Protein AF-A0AAW0PZ16-F1 (afdb_monomer_lite)

Structure (mmCIF, N/CA/C/O backbone):
data_AF-A0AAW0PZ16-F1
#
_entry.id   AF-A0AAW0PZ16-F1
#
loop_
_atom_site.group_PDB
_atom_site.id
_atom_site.type_symbol
_atom_site.label_atom_id
_atom_site.label_alt_id
_atom_site.label_comp_id
_atom_site.label_asym_id
_atom_site.label_entity_id
_atom_site.label_seq_id
_atom_site.pdbx_PDB_ins_code
_atom_site.Cartn_x
_atom_site.Cartn_y
_atom_site.Cartn_z
_atom_site.occupancy
_atom_site.B_iso_or_equiv
_atom_site.auth_seq_id
_atom_site.auth_comp_id
_atom_site.auth_asym_id
_atom_site.auth_atom_id
_atom_site.pdbx_PDB_model_num
ATOM 1 N N . MET A 1 1 ? -52.494 -15.891 32.170 1.00 36.38 1 MET A N 1
ATOM 2 C CA . MET A 1 1 ? -52.803 -14.464 32.413 1.00 36.38 1 MET A CA 1
ATOM 3 C C . MET A 1 1 ? -51.979 -13.639 31.446 1.00 36.38 1 MET A C 1
ATOM 5 O O . MET A 1 1 ? -50.821 -13.959 31.230 1.00 36.38 1 MET A O 1
ATOM 9 N N . TRP A 1 2 ? -52.647 -12.711 30.773 1.00 34.25 2 TRP A N 1
ATOM 10 C CA . TRP A 1 2 ? -52.249 -12.068 29.524 1.00 34.25 2 TRP A CA 1
ATOM 11 C C . TRP A 1 2 ? -51.198 -10.974 29.736 1.00 34.25 2 TRP A C 1
ATOM 13 O O . TRP A 1 2 ? -51.231 -10.315 30.770 1.00 34.25 2 TRP A O 1
ATOM 23 N N . SER A 1 3 ? -50.377 -10.687 28.721 1.00 33.69 3 SER A N 1
ATOM 24 C CA . SER A 1 3 ? -50.168 -9.292 28.313 1.00 33.69 3 SER A CA 1
ATOM 25 C C . SER A 1 3 ? -49.626 -9.207 26.888 1.00 33.69 3 SER A C 1
ATOM 27 O O . SER A 1 3 ? -48.700 -9.922 26.508 1.00 33.69 3 SER A O 1
ATOM 29 N N . ALA A 1 4 ? -50.278 -8.354 26.107 1.00 37.97 4 ALA A N 1
ATOM 30 C CA . ALA A 1 4 ? -50.098 -8.144 24.684 1.00 37.97 4 ALA A CA 1
ATOM 31 C C . ALA A 1 4 ? -48.809 -7.369 24.374 1.00 37.97 4 ALA A C 1
ATOM 33 O O . ALA A 1 4 ? -48.466 -6.411 25.065 1.00 37.97 4 ALA A O 1
ATOM 34 N N . GLN A 1 5 ? -48.138 -7.737 23.284 1.00 40.56 5 GLN A N 1
ATOM 35 C CA . GLN A 1 5 ? -47.190 -6.855 22.611 1.00 40.56 5 GLN A CA 1
ATOM 36 C C . GLN A 1 5 ? -47.926 -6.151 21.475 1.00 40.56 5 GLN A C 1
ATOM 38 O O . GLN A 1 5 ? -48.251 -6.759 20.459 1.00 40.56 5 GLN A O 1
ATOM 43 N N . THR A 1 6 ? -48.172 -4.860 21.671 1.00 38.72 6 THR A N 1
ATOM 44 C CA . THR A 1 6 ? -48.491 -3.912 20.607 1.00 38.72 6 THR A CA 1
ATOM 45 C C . THR A 1 6 ? -47.351 -2.910 20.575 1.00 38.72 6 THR A C 1
ATOM 47 O O . THR A 1 6 ? -47.206 -2.116 21.501 1.00 38.72 6 THR A O 1
ATOM 50 N N . LEU A 1 7 ? -46.552 -2.925 19.512 1.00 37.69 7 LEU A N 1
ATOM 51 C CA . LEU A 1 7 ? -45.766 -1.762 19.123 1.00 37.69 7 LEU A CA 1
ATOM 52 C C . LEU A 1 7 ? -45.918 -1.569 17.620 1.00 37.69 7 LEU A C 1
ATOM 54 O O . LEU A 1 7 ? -45.436 -2.335 16.791 1.00 37.69 7 LEU A O 1
ATOM 58 N N . ILE A 1 8 ? -46.704 -0.542 17.338 1.00 38.50 8 ILE A N 1
ATOM 59 C CA . ILE A 1 8 ? -47.004 0.046 16.048 1.00 38.50 8 ILE A CA 1
ATOM 60 C C . ILE A 1 8 ? -45.693 0.602 15.492 1.00 38.50 8 ILE A C 1
ATOM 62 O O . ILE A 1 8 ? -45.126 1.525 16.073 1.00 38.50 8 ILE A O 1
ATOM 66 N N . LEU A 1 9 ? -45.222 0.082 14.360 1.00 40.53 9 LEU A N 1
ATOM 67 C CA . LEU A 1 9 ? -44.348 0.862 13.493 1.00 40.53 9 LEU A CA 1
ATOM 68 C C . LEU A 1 9 ? -45.231 1.514 12.440 1.00 40.53 9 LEU A C 1
ATOM 70 O O . LEU A 1 9 ? -45.785 0.859 11.560 1.00 40.53 9 LEU A O 1
ATOM 74 N N . HIS A 1 10 ? -45.388 2.824 12.603 1.00 36.97 10 HIS A N 1
ATOM 75 C CA . HIS A 1 10 ? -45.939 3.724 11.608 1.00 36.97 10 HIS A CA 1
ATOM 76 C C . HIS A 1 10 ? -45.240 3.476 10.268 1.00 36.97 10 HIS A C 1
ATOM 78 O O . HIS A 1 10 ? -44.039 3.707 10.124 1.00 36.97 10 HIS A O 1
ATOM 84 N N . ALA A 1 11 ? -46.004 3.013 9.284 1.00 36.94 11 ALA A N 1
ATOM 85 C CA . ALA A 1 11 ? -45.606 3.111 7.896 1.00 36.94 11 ALA A CA 1
ATOM 86 C C . ALA A 1 11 ? -45.538 4.598 7.505 1.00 36.94 11 ALA A C 1
ATOM 88 O O . ALA A 1 11 ? -46.467 5.358 7.772 1.00 36.94 11 ALA A O 1
ATOM 89 N N . CYS A 1 12 ? -44.391 4.967 6.935 1.00 35.81 12 CYS A N 1
ATOM 90 C CA . CYS A 1 12 ? -44.157 5.964 5.890 1.00 35.81 12 CYS A CA 1
ATOM 91 C C . CYS A 1 12 ? -45.249 7.037 5.688 1.00 35.81 12 CYS A C 1
ATOM 93 O O . CYS A 1 12 ? -46.326 6.749 5.169 1.00 35.81 12 CYS A O 1
ATOM 95 N N . SER A 1 13 ? -44.917 8.294 6.000 1.00 35.84 13 SER A N 1
ATOM 96 C CA . SER A 1 13 ? -45.595 9.445 5.396 1.00 35.84 13 SER A CA 1
ATOM 97 C C . SER A 1 13 ? -44.924 9.776 4.054 1.00 35.84 13 SER A C 1
ATOM 99 O O . SER A 1 13 ? -43.692 9.855 4.014 1.00 35.84 13 SER A O 1
ATOM 101 N N . PRO A 1 14 ? -45.697 9.982 2.975 1.00 47.09 14 PRO A N 1
ATOM 102 C CA . PRO A 1 14 ? -45.210 10.436 1.680 1.00 47.09 14 PRO A CA 1
ATOM 103 C C . PRO A 1 14 ? -45.151 11.969 1.659 1.00 47.09 14 PRO A C 1
ATOM 105 O O . PRO A 1 14 ? -46.048 12.606 2.196 1.00 47.09 14 PRO A O 1
ATOM 108 N N . ASP A 1 15 ? -44.115 12.551 1.055 1.00 35.72 15 ASP A N 1
ATOM 109 C CA . ASP A 1 15 ? -44.232 13.793 0.271 1.00 35.72 15 ASP A CA 1
ATOM 110 C C . ASP A 1 15 ? -42.861 14.256 -0.232 1.00 35.72 15 ASP A C 1
ATOM 112 O O . ASP A 1 15 ? -42.139 14.984 0.445 1.00 35.72 15 ASP A O 1
ATOM 116 N N . HIS A 1 16 ? -42.521 13.856 -1.458 1.00 36.00 16 HIS A N 1
ATOM 117 C CA . HIS A 1 16 ? -41.815 14.720 -2.410 1.00 36.00 16 HIS A CA 1
ATOM 118 C C . HIS A 1 16 ? -42.007 14.166 -3.828 1.00 36.00 16 HIS A C 1
ATOM 120 O O . HIS A 1 16 ? -41.118 13.587 -4.445 1.00 36.00 16 HIS A O 1
ATOM 126 N N . THR A 1 17 ? -43.222 14.328 -4.351 1.00 44.47 17 THR A N 1
ATOM 127 C CA . THR A 1 17 ? -43.448 14.407 -5.800 1.00 44.47 17 THR A CA 1
ATOM 128 C C . THR A 1 17 ? -43.658 15.865 -6.182 1.00 44.47 17 THR A C 1
ATOM 130 O O . THR A 1 17 ? -44.305 16.596 -5.438 1.00 44.47 17 THR A O 1
ATOM 133 N N . ARG A 1 18 ? -43.207 16.225 -7.389 1.00 40.28 18 ARG A N 1
ATOM 134 C CA . ARG A 1 18 ? -43.124 17.571 -7.993 1.00 40.28 18 ARG A CA 1
ATOM 135 C C . ARG A 1 18 ? -41.855 18.313 -7.605 1.00 40.28 18 ARG A C 1
ATOM 137 O O . ARG A 1 18 ? -41.854 19.023 -6.616 1.00 40.28 18 ARG A O 1
ATOM 144 N N . LEU A 1 19 ? -40.836 18.222 -8.459 1.00 47.00 19 LEU A N 1
ATOM 145 C CA . LEU A 1 19 ? -40.257 19.406 -9.117 1.00 47.00 19 LEU A CA 1
ATOM 146 C C . LEU A 1 19 ? -39.142 19.069 -10.127 1.00 47.00 19 LEU A C 1
ATOM 148 O O . LEU A 1 19 ? -38.696 19.969 -10.820 1.00 47.00 19 LEU A O 1
ATOM 152 N N . GLU A 1 20 ? -38.765 17.801 -10.316 1.00 38.78 20 GLU A N 1
ATOM 153 C CA . GLU A 1 20 ? -37.645 17.439 -11.211 1.00 38.78 20 GLU A CA 1
ATOM 154 C C . GLU A 1 20 ? -38.059 16.432 -12.305 1.00 38.78 20 GLU A C 1
ATOM 156 O O . GLU A 1 20 ? -37.382 15.456 -12.587 1.00 38.78 20 GLU A O 1
ATOM 161 N N . GLN A 1 21 ? -39.237 16.637 -12.906 1.00 41.47 21 GLN A N 1
ATOM 162 C CA . GLN A 1 21 ? -39.662 15.902 -14.114 1.00 41.47 21 GLN A CA 1
ATOM 163 C C . GLN A 1 21 ? -40.170 16.825 -15.242 1.00 41.47 21 GLN A C 1
ATOM 165 O O . GLN A 1 21 ? -40.631 16.346 -16.271 1.00 41.47 21 GLN A O 1
ATOM 170 N N . ASN A 1 22 ? -40.046 18.150 -15.094 1.00 42.97 22 ASN A N 1
ATOM 171 C CA . ASN A 1 22 ? -40.542 19.115 -16.087 1.00 42.97 22 ASN A CA 1
ATOM 172 C C . ASN A 1 22 ? -39.462 19.967 -16.779 1.00 42.97 22 ASN A C 1
ATOM 174 O O . ASN A 1 22 ? -39.835 20.843 -17.547 1.00 42.97 22 ASN A O 1
ATOM 178 N N . ASP A 1 23 ? -38.167 19.694 -16.584 1.00 41.81 23 ASP A N 1
ATOM 179 C CA . ASP A 1 23 ? -37.089 20.375 -17.336 1.00 41.81 23 ASP A CA 1
ATOM 180 C C . ASP A 1 23 ? -36.322 19.452 -18.304 1.00 41.81 23 ASP A C 1
ATOM 182 O O . ASP A 1 23 ? -35.356 19.856 -18.957 1.00 41.81 23 ASP A O 1
ATOM 186 N N . LEU A 1 24 ? -36.816 18.224 -18.505 1.00 44.50 24 LEU A N 1
ATOM 187 C CA . LEU A 1 24 ? -36.545 17.494 -19.739 1.00 44.50 24 LEU A CA 1
ATOM 188 C C . LEU A 1 24 ? -37.368 18.126 -20.869 1.00 44.50 24 LEU A C 1
ATOM 190 O O . LEU A 1 24 ? -38.594 18.152 -20.818 1.00 44.50 24 LEU A O 1
ATOM 194 N N . MET A 1 25 ? -36.653 18.520 -21.924 1.00 42.12 25 MET A N 1
ATOM 195 C CA . MET A 1 25 ? -37.122 18.976 -23.240 1.00 42.12 25 MET A CA 1
ATOM 196 C C . MET A 1 25 ? -37.248 20.491 -23.421 1.00 42.12 25 MET A C 1
ATOM 198 O O . MET A 1 25 ? -38.317 21.024 -23.706 1.00 42.12 25 MET A O 1
ATOM 202 N N . ASN A 1 26 ? -36.105 21.178 -23.423 1.00 45.88 26 ASN A N 1
ATOM 203 C CA . ASN A 1 26 ? -35.972 22.394 -24.219 1.00 45.88 26 ASN A CA 1
ATOM 204 C C . ASN A 1 26 ? -35.736 21.984 -25.691 1.00 45.88 26 ASN A C 1
ATOM 206 O O . ASN A 1 26 ? -34.680 21.413 -25.988 1.00 45.88 26 ASN A O 1
ATOM 210 N N . PRO A 1 27 ? -36.682 22.197 -26.628 1.00 48.00 27 PRO A N 1
ATOM 211 C CA . PRO A 1 27 ? -36.442 21.894 -28.029 1.00 48.00 27 PRO A CA 1
ATOM 212 C C . PRO A 1 27 ? -35.450 22.917 -28.583 1.00 48.00 27 PRO A C 1
ATOM 214 O O . PRO A 1 27 ? -35.779 24.085 -28.802 1.00 48.00 27 PRO A O 1
ATOM 217 N N . LEU A 1 28 ? -34.221 22.454 -28.812 1.00 54.59 28 LEU A N 1
ATOM 218 C CA . LEU A 1 28 ? -33.181 23.165 -29.543 1.00 54.59 28 LEU A CA 1
ATOM 219 C C . LEU A 1 28 ? -33.769 23.625 -30.890 1.00 54.59 28 LEU A C 1
ATOM 221 O O . LEU A 1 28 ? -33.975 22.823 -31.802 1.00 54.59 28 LEU A O 1
ATOM 225 N N . ARG A 1 29 ? -34.089 24.916 -31.018 1.00 55.16 29 ARG A N 1
ATOM 226 C CA . ARG A 1 29 ? -34.534 25.509 -32.284 1.00 55.16 29 ARG A CA 1
ATOM 227 C C . ARG A 1 29 ? -33.311 25.625 -33.190 1.00 55.16 29 ARG A C 1
ATOM 229 O O . ARG A 1 29 ? -32.598 26.623 -33.174 1.00 55.16 29 ARG A O 1
ATOM 236 N N . ILE A 1 30 ? -33.032 24.549 -33.920 1.00 49.28 30 ILE A N 1
ATOM 237 C CA . ILE A 1 30 ? -31.960 24.466 -34.911 1.00 49.28 30 ILE A CA 1
ATOM 238 C C . ILE A 1 30 ? -32.332 25.370 -36.087 1.00 49.28 30 ILE A C 1
ATOM 240 O O . ILE A 1 30 ? -33.234 25.081 -36.870 1.00 49.28 30 ILE A O 1
ATOM 244 N N . SER A 1 31 ? -31.625 26.493 -36.181 1.00 46.59 31 SER A N 1
ATOM 245 C CA . SER A 1 31 ? -31.601 27.359 -37.353 1.00 46.59 31 SER A CA 1
ATOM 246 C C . SER A 1 31 ? -30.841 26.645 -38.476 1.00 46.59 31 SER A C 1
ATOM 248 O O . SER A 1 31 ? -29.616 26.550 -38.445 1.00 46.59 31 SER A O 1
ATOM 250 N N . VAL A 1 32 ? -31.558 26.112 -39.468 1.00 55.09 32 VAL A N 1
ATOM 251 C CA . VAL A 1 32 ? -30.988 25.629 -40.740 1.00 55.09 32 VAL A CA 1
ATOM 252 C C . VAL A 1 32 ? -30.760 26.818 -41.676 1.00 55.09 32 VAL A C 1
ATOM 254 O O . VAL A 1 32 ? -31.434 26.996 -42.685 1.00 55.09 32 VAL A O 1
ATOM 257 N N . GLY A 1 33 ? -29.825 27.683 -41.294 1.00 53.38 33 GLY A N 1
ATOM 258 C CA . GLY A 1 33 ? -29.395 28.834 -42.080 1.00 53.38 33 GLY A CA 1
ATOM 259 C C . GLY A 1 33 ? -27.973 28.636 -42.585 1.00 53.38 33 GLY A C 1
ATOM 260 O O . GLY A 1 33 ? -27.028 28.917 -41.861 1.00 53.38 33 GLY A O 1
ATOM 261 N N . GLY A 1 34 ? -27.839 28.161 -43.826 1.00 59.38 34 GLY A N 1
ATOM 262 C CA . GLY A 1 34 ? -26.666 28.395 -44.676 1.00 59.38 34 GLY A CA 1
ATOM 263 C C . GLY A 1 34 ? -25.312 27.921 -44.142 1.00 59.38 34 GLY A C 1
ATOM 264 O O . GLY A 1 34 ? -24.448 28.739 -43.845 1.00 59.38 34 GLY A O 1
ATOM 265 N N . LEU A 1 35 ? -25.078 26.608 -44.125 1.00 50.41 35 LEU A N 1
ATOM 266 C CA . LEU A 1 35 ? -23.714 26.073 -44.126 1.00 50.41 35 LEU A CA 1
ATOM 267 C C . LEU A 1 35 ? -23.331 25.745 -45.575 1.00 50.41 35 LEU A C 1
ATOM 269 O O . LEU A 1 35 ? -24.059 24.984 -46.221 1.00 50.41 35 LEU A O 1
ATOM 273 N N . PRO A 1 36 ? -22.228 26.297 -46.119 1.00 55.06 36 PRO A N 1
ATOM 274 C CA . PRO A 1 36 ? -21.735 25.860 -47.409 1.00 55.06 36 PRO A CA 1
ATOM 275 C C . PRO A 1 36 ? -21.376 24.383 -47.276 1.00 55.06 36 PRO A C 1
ATOM 277 O O . PRO A 1 36 ? -20.601 23.986 -46.407 1.00 55.06 36 PRO A O 1
ATOM 280 N N . MET A 1 37 ? -22.023 23.587 -48.120 1.00 50.91 37 MET A N 1
ATOM 281 C CA . MET A 1 37 ? -21.700 22.215 -48.479 1.00 50.91 37 MET A CA 1
ATOM 282 C C . MET A 1 37 ? -20.227 21.901 -48.179 1.00 50.91 37 MET A C 1
ATOM 284 O O . MET A 1 37 ? -19.335 22.354 -48.896 1.00 50.91 37 MET A O 1
ATOM 288 N N . LEU A 1 38 ? -19.972 21.127 -47.117 1.00 50.78 38 LEU A N 1
ATOM 289 C CA . LEU A 1 38 ? -18.695 20.448 -46.915 1.00 50.78 38 LEU A CA 1
ATOM 290 C C . LEU A 1 38 ? -18.586 19.398 -48.020 1.00 50.78 38 LEU A C 1
ATOM 292 O O . LEU A 1 38 ? -18.829 18.210 -47.818 1.00 50.78 38 LEU A O 1
ATOM 296 N N . ALA A 1 39 ? -18.278 19.870 -49.228 1.00 49.94 39 ALA A N 1
ATOM 297 C CA . ALA A 1 39 ? -17.731 19.061 -50.285 1.00 49.94 39 ALA A CA 1
ATOM 298 C C . ALA A 1 39 ? -16.472 18.443 -49.688 1.00 49.94 39 ALA A C 1
ATOM 300 O O . ALA A 1 39 ? -15.448 19.101 -49.511 1.00 49.94 39 ALA A O 1
ATOM 301 N N . SER A 1 40 ? -16.623 17.186 -49.283 1.00 45.50 40 SER A N 1
ATOM 302 C CA . SER A 1 40 ? -15.549 16.264 -48.996 1.00 45.50 40 SER A CA 1
ATOM 303 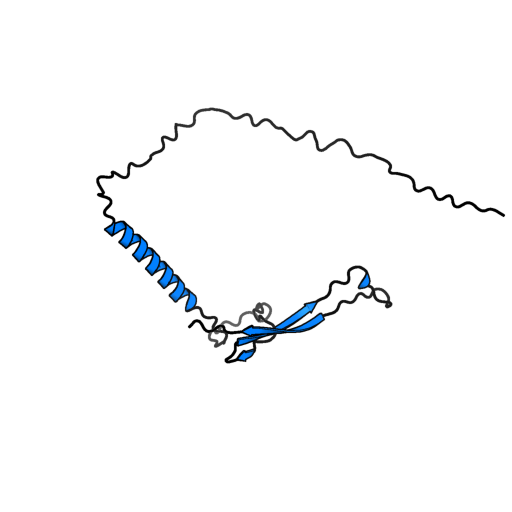C C . SER A 1 40 ? -14.520 16.414 -50.106 1.00 45.50 40 SER A C 1
ATOM 305 O O . SER A 1 40 ? -14.665 15.875 -51.203 1.00 45.50 40 SER A O 1
ATOM 307 N N . MET A 1 41 ? -13.475 17.188 -49.830 1.00 48.19 41 MET A N 1
ATOM 308 C CA . MET A 1 41 ? -12.237 17.111 -50.570 1.00 48.19 41 MET A CA 1
ATOM 309 C C . MET A 1 41 ? -11.599 15.798 -50.122 1.00 48.19 41 MET A C 1
ATOM 311 O O . MET A 1 41 ? -10.621 15.760 -49.377 1.00 48.19 41 MET A O 1
ATOM 315 N N . ALA A 1 42 ? -12.168 14.690 -50.595 1.00 49.94 42 ALA A N 1
ATOM 316 C CA . ALA A 1 42 ? -11.379 13.527 -50.917 1.00 49.94 42 ALA A CA 1
ATOM 317 C C . ALA A 1 42 ? -10.401 14.024 -51.979 1.00 49.94 42 ALA A C 1
ATOM 319 O O . ALA A 1 42 ? -10.683 13.991 -53.175 1.00 49.94 42 ALA A O 1
ATOM 320 N N . LYS A 1 43 ? -9.283 14.604 -51.523 1.00 44.72 43 LYS A N 1
ATOM 321 C CA . LYS A 1 43 ? -8.116 14.855 -52.350 1.00 44.72 43 LYS A CA 1
ATOM 322 C C . LYS A 1 43 ? -7.827 13.504 -52.963 1.00 44.72 43 LYS A C 1
ATOM 324 O O . LYS A 1 43 ? -7.370 12.601 -52.267 1.00 44.72 43 LYS A O 1
ATOM 329 N N . THR A 1 44 ? -8.214 13.356 -54.222 1.00 51.47 44 THR A N 1
ATOM 330 C CA . THR A 1 44 ? -7.933 12.191 -55.031 1.00 51.47 44 THR A CA 1
ATOM 331 C C . THR A 1 44 ? -6.431 12.022 -54.943 1.00 51.47 44 THR A C 1
ATOM 333 O O . THR A 1 44 ? -5.668 12.802 -55.519 1.00 51.47 44 THR A O 1
ATOM 336 N N . THR A 1 45 ? -5.994 11.077 -54.116 1.00 54.91 45 THR A N 1
ATOM 337 C CA . THR A 1 45 ? -4.653 10.530 -54.172 1.00 54.91 45 THR A CA 1
ATOM 338 C C . THR A 1 45 ? -4.584 9.890 -55.542 1.00 54.91 45 THR A C 1
ATOM 340 O O . THR A 1 45 ? -5.038 8.771 -55.750 1.00 54.91 45 THR A O 1
ATOM 343 N N . ASP A 1 46 ? -4.148 10.695 -56.504 1.00 52.03 46 ASP A N 1
ATOM 344 C CA . ASP A 1 46 ? -4.074 10.359 -57.911 1.00 52.03 46 ASP A CA 1
ATOM 345 C C . ASP A 1 46 ? -3.306 9.033 -58.021 1.00 52.03 46 ASP A C 1
ATOM 347 O O . ASP A 1 46 ? -2.099 8.950 -57.766 1.00 52.03 46 ASP A O 1
ATOM 351 N N . SER A 1 47 ? -4.027 7.946 -58.302 1.00 53.59 47 SER A N 1
ATOM 352 C CA . SER A 1 47 ? -3.538 6.561 -58.239 1.00 53.59 47 SER A CA 1
ATOM 353 C C . SER A 1 47 ? -2.637 6.210 -59.427 1.00 53.59 47 SER A C 1
ATOM 355 O O . SER A 1 47 ? -2.407 5.048 -59.757 1.00 53.59 47 SER A O 1
ATOM 357 N N . ARG A 1 48 ? -2.038 7.232 -60.046 1.00 52.78 48 ARG A N 1
ATOM 358 C CA . ARG A 1 48 ? -0.860 7.104 -60.911 1.00 52.78 48 ARG A CA 1
ATOM 359 C C . ARG A 1 48 ? 0.384 6.743 -60.099 1.00 52.78 48 ARG A C 1
ATOM 361 O O . ARG A 1 48 ? 1.366 6.250 -60.659 1.00 52.78 48 ARG A O 1
ATOM 368 N N . LEU A 1 49 ? 0.319 6.888 -58.773 1.00 54.19 49 LEU A N 1
ATOM 369 C CA . LEU A 1 49 ? 1.197 6.194 -57.842 1.00 54.19 49 LEU A CA 1
ATOM 370 C C . LEU A 1 49 ? 0.884 4.701 -57.907 1.00 54.19 49 LEU A C 1
ATOM 372 O O . LEU A 1 49 ? 0.133 4.180 -57.089 1.00 54.19 49 LEU A O 1
ATOM 376 N N . ARG A 1 50 ? 1.463 4.020 -58.905 1.00 63.22 50 ARG A N 1
ATOM 377 C CA . ARG A 1 50 ? 1.530 2.558 -58.984 1.00 63.22 50 ARG A CA 1
ATOM 378 C C . ARG A 1 50 ? 1.878 2.054 -57.592 1.00 63.22 50 ARG A C 1
ATOM 380 O O . ARG A 1 50 ? 3.037 2.176 -57.187 1.00 63.22 50 ARG A O 1
ATOM 387 N N . LEU A 1 51 ? 0.873 1.550 -56.877 1.00 62.47 51 LEU A N 1
ATOM 388 C CA . LEU A 1 51 ? 0.976 1.088 -55.503 1.00 62.47 51 LEU A CA 1
ATOM 389 C C . LEU A 1 51 ? 1.787 -0.203 -55.527 1.00 62.47 51 LEU A C 1
ATOM 391 O O . LEU A 1 51 ? 1.280 -1.319 -55.515 1.00 62.47 51 LEU A O 1
ATOM 395 N N . LYS A 1 52 ? 3.092 -0.036 -55.706 1.00 76.62 52 LYS A N 1
ATOM 396 C CA . LYS A 1 52 ? 4.062 -1.109 -55.672 1.00 76.62 52 LYS A CA 1
ATOM 397 C C . LYS A 1 52 ? 4.048 -1.588 -54.226 1.00 76.62 52 LYS A C 1
ATOM 399 O O . LYS A 1 52 ? 4.075 -0.790 -53.299 1.00 76.62 52 LYS A O 1
ATOM 404 N N . TRP A 1 53 ? 4.025 -2.892 -54.013 1.00 81.88 53 TRP A N 1
ATOM 405 C CA . TRP A 1 53 ? 4.052 -3.441 -52.656 1.00 81.88 53 TRP A CA 1
ATOM 406 C C . TRP A 1 53 ? 5.349 -3.071 -51.906 1.00 81.88 53 TRP A C 1
ATOM 408 O O . TRP A 1 53 ? 5.391 -3.012 -50.685 1.00 81.88 53 TRP A O 1
ATOM 418 N N . ARG A 1 54 ? 6.398 -2.719 -52.662 1.00 82.06 54 ARG A N 1
ATOM 419 C CA . ARG A 1 54 ? 7.714 -2.305 -52.160 1.00 82.06 54 ARG A CA 1
ATOM 420 C C . ARG A 1 54 ? 7.669 -1.089 -51.214 1.00 82.06 54 ARG A C 1
ATOM 422 O O . ARG A 1 54 ? 8.170 -1.233 -50.106 1.00 82.06 54 ARG A O 1
ATOM 429 N N . PRO A 1 55 ? 7.085 0.077 -51.568 1.00 86.81 55 PRO A N 1
ATOM 430 C CA . PRO A 1 55 ? 6.939 1.192 -50.632 1.00 86.81 55 PRO A CA 1
ATOM 431 C C . PRO A 1 55 ? 6.053 0.864 -49.426 1.00 86.81 55 PRO A C 1
ATOM 433 O O . PRO A 1 55 ? 6.355 1.342 -48.342 1.00 86.81 55 PRO A O 1
ATOM 436 N N . ILE A 1 56 ? 5.018 0.026 -49.572 1.00 87.31 56 ILE A N 1
ATOM 437 C CA . ILE A 1 56 ? 4.193 -0.400 -48.427 1.00 87.31 56 ILE A CA 1
ATOM 438 C C . ILE A 1 56 ? 5.065 -1.151 -47.416 1.00 87.31 56 ILE A C 1
ATOM 440 O O . ILE A 1 56 ? 5.133 -0.769 -46.251 1.00 87.31 56 ILE A O 1
ATOM 444 N N . VAL A 1 57 ? 5.796 -2.167 -47.881 1.00 92.31 57 VAL A N 1
ATOM 445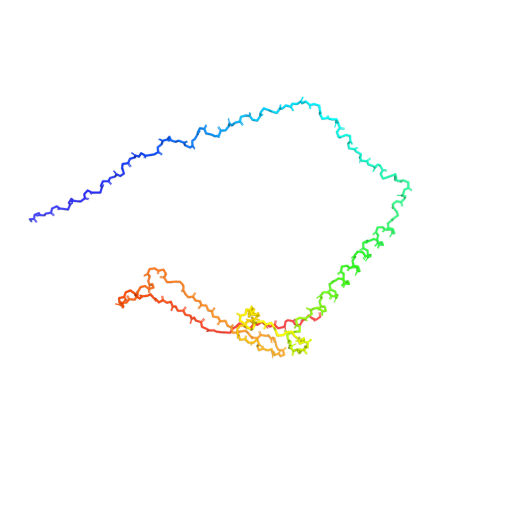 C CA . VAL A 1 57 ? 6.709 -2.946 -47.036 1.00 92.31 57 VAL A CA 1
ATOM 446 C C . VAL A 1 57 ? 7.797 -2.054 -46.436 1.00 92.31 57 VAL A C 1
ATOM 448 O O . VAL A 1 57 ? 8.094 -2.179 -45.253 1.00 92.31 57 VAL A O 1
ATOM 451 N N . ALA A 1 58 ? 8.351 -1.117 -47.211 1.00 92.69 58 ALA A N 1
ATOM 452 C CA . ALA A 1 58 ? 9.377 -0.198 -46.724 1.00 92.69 58 ALA A CA 1
ATOM 453 C C . ALA A 1 58 ? 8.864 0.724 -45.604 1.00 92.69 58 ALA A C 1
ATOM 455 O O . ALA A 1 58 ? 9.581 0.934 -44.630 1.00 92.69 58 ALA A O 1
ATOM 456 N N . VAL A 1 59 ? 7.635 1.239 -45.715 1.00 94.38 59 VAL A N 1
ATOM 457 C CA . VAL A 1 59 ? 7.017 2.100 -44.691 1.00 94.38 59 VAL A CA 1
ATOM 458 C C . VAL A 1 59 ? 6.660 1.308 -43.433 1.00 94.38 59 VAL A C 1
ATOM 460 O O . VAL A 1 59 ? 6.920 1.772 -42.328 1.00 94.38 59 VAL A O 1
ATOM 463 N N . LEU A 1 60 ? 6.107 0.099 -43.571 1.00 95.44 60 LEU A N 1
ATOM 464 C CA . LEU A 1 60 ? 5.844 -0.766 -42.415 1.00 95.44 60 LEU A CA 1
ATOM 465 C C . LEU A 1 60 ? 7.140 -1.169 -41.701 1.00 95.44 60 LEU A C 1
ATOM 467 O O . LEU A 1 60 ? 7.200 -1.130 -40.474 1.00 95.44 60 LEU A O 1
ATOM 471 N N . PHE A 1 61 ? 8.184 -1.520 -42.457 1.00 96.19 61 PHE A N 1
ATOM 472 C CA . PHE A 1 61 ? 9.485 -1.880 -41.898 1.00 96.19 61 PHE A CA 1
ATOM 473 C C . PHE A 1 61 ? 10.153 -0.689 -41.204 1.00 96.19 61 PHE A C 1
ATOM 475 O O . PHE A 1 61 ? 10.638 -0.835 -40.085 1.00 96.19 61 PHE A O 1
ATOM 482 N N . SER A 1 62 ? 10.139 0.501 -41.816 1.00 95.62 62 SER A N 1
ATOM 483 C CA . SER A 1 62 ? 10.704 1.700 -41.189 1.00 95.62 62 SER A CA 1
ATOM 484 C C . SER A 1 62 ? 9.951 2.084 -39.915 1.00 95.62 62 SER A C 1
ATOM 486 O O . SER A 1 62 ? 10.590 2.376 -38.907 1.00 95.62 62 SER A O 1
ATOM 488 N N . LEU A 1 63 ? 8.615 2.002 -39.912 1.00 96.88 63 LEU A N 1
ATOM 489 C CA . LEU A 1 63 ? 7.802 2.239 -38.720 1.00 96.88 63 LEU A CA 1
ATOM 490 C C . LEU A 1 63 ? 8.120 1.226 -37.611 1.00 96.88 63 LEU A C 1
ATOM 492 O O . LEU A 1 63 ? 8.302 1.622 -36.462 1.00 96.88 63 LEU A O 1
ATOM 496 N N . ALA A 1 64 ? 8.251 -0.061 -37.948 1.00 95.62 64 ALA A N 1
ATOM 497 C CA . ALA A 1 64 ? 8.623 -1.101 -36.991 1.00 95.62 64 ALA A CA 1
ATOM 498 C C . ALA A 1 64 ? 10.015 -0.857 -36.387 1.00 95.62 64 ALA A C 1
ATOM 500 O O . ALA A 1 64 ? 10.175 -0.956 -35.173 1.00 95.62 64 ALA A O 1
ATOM 501 N N . VAL A 1 65 ? 11.005 -0.473 -37.200 1.00 96.00 65 VAL A N 1
ATOM 502 C CA . VAL A 1 65 ? 12.351 -0.121 -36.717 1.00 96.00 65 VAL A CA 1
ATOM 503 C C . VAL A 1 65 ? 12.306 1.099 -35.797 1.00 96.00 65 VAL A C 1
ATOM 505 O O . VAL A 1 65 ? 12.948 1.076 -34.753 1.00 96.00 65 VAL A O 1
ATOM 508 N N . VAL A 1 66 ? 11.528 2.136 -36.125 1.00 95.88 66 VAL A N 1
ATOM 509 C CA . VAL A 1 66 ? 11.359 3.317 -35.258 1.00 95.88 66 VAL A CA 1
ATOM 510 C C . VAL A 1 66 ? 10.713 2.941 -33.926 1.00 95.88 66 VAL A C 1
ATOM 512 O O . VAL A 1 66 ? 11.187 3.389 -32.886 1.00 95.88 66 VAL A O 1
ATOM 515 N N . VAL A 1 67 ? 9.677 2.097 -33.928 1.00 93.81 67 VAL A N 1
ATOM 516 C CA . VAL A 1 67 ? 9.034 1.614 -32.694 1.00 93.81 67 VAL A CA 1
ATOM 517 C C . VAL A 1 67 ? 10.008 0.778 -31.866 1.00 93.81 67 VAL A C 1
ATOM 519 O O . VAL A 1 67 ? 10.135 1.010 -30.668 1.00 93.81 67 VAL A O 1
ATOM 522 N N . LEU A 1 68 ? 10.742 -0.147 -32.490 1.00 93.00 68 LEU A N 1
ATOM 523 C CA . LEU A 1 68 ? 11.757 -0.956 -31.810 1.00 93.00 68 LEU A CA 1
ATOM 524 C C . LEU A 1 68 ? 12.873 -0.089 -31.229 1.00 93.00 68 LEU A C 1
ATOM 526 O O . LEU A 1 68 ? 13.273 -0.300 -30.089 1.00 93.00 68 LEU A O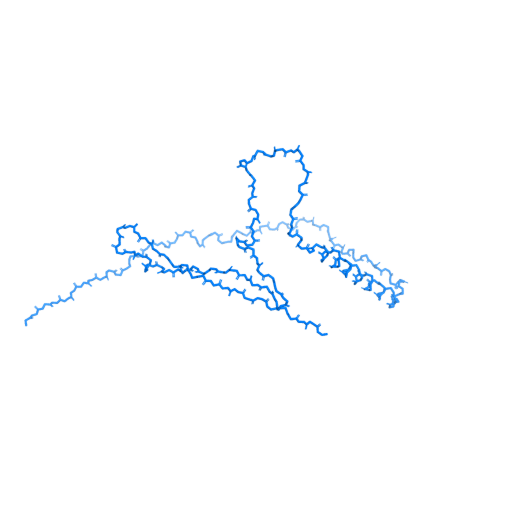 1
ATOM 530 N N . LEU A 1 69 ? 13.338 0.914 -31.974 1.00 92.38 69 LEU A N 1
ATOM 531 C CA . LEU A 1 69 ? 14.338 1.870 -31.515 1.00 92.38 69 LEU A CA 1
ATOM 532 C C . LEU A 1 69 ? 13.788 2.704 -30.353 1.00 92.38 69 LEU A C 1
ATOM 534 O O . LEU A 1 69 ? 14.460 2.843 -29.338 1.00 92.38 69 LEU A O 1
ATOM 538 N N . PHE A 1 70 ? 12.547 3.185 -30.443 1.00 90.19 70 PHE A N 1
ATOM 539 C CA . PHE A 1 70 ? 11.879 3.894 -29.354 1.00 90.19 70 PHE A CA 1
ATOM 540 C C . PHE A 1 70 ? 11.775 3.019 -28.103 1.00 90.19 70 PHE A C 1
ATOM 542 O O . PHE A 1 70 ? 12.109 3.484 -27.017 1.00 90.19 70 PHE A O 1
ATOM 549 N N . MET A 1 71 ? 11.410 1.741 -28.236 1.00 86.69 71 MET A N 1
ATOM 550 C CA . MET A 1 71 ? 11.405 0.797 -27.115 1.00 86.69 71 MET A CA 1
ATOM 551 C C . MET A 1 71 ? 12.814 0.518 -26.582 1.00 86.69 71 MET A C 1
ATOM 553 O O . MET A 1 71 ? 12.986 0.410 -25.374 1.00 86.69 71 MET A O 1
ATOM 557 N N . HIS A 1 72 ? 13.844 0.448 -27.426 1.00 79.88 72 HIS A N 1
ATOM 558 C CA . HIS A 1 72 ? 15.228 0.252 -26.980 1.00 79.88 72 HIS A CA 1
ATOM 559 C C . HIS A 1 72 ? 15.813 1.484 -26.271 1.00 79.88 72 HIS A C 1
ATOM 561 O O . HIS A 1 72 ? 16.506 1.353 -25.261 1.00 79.88 72 HIS A O 1
ATOM 567 N N . LEU A 1 73 ? 15.509 2.691 -26.752 1.00 73.75 73 LEU A N 1
ATOM 568 C CA . LEU A 1 73 ? 15.916 3.941 -26.107 1.00 73.75 73 LEU A CA 1
ATOM 569 C C . LEU A 1 73 ? 15.132 4.175 -24.813 1.00 73.75 73 LEU A C 1
ATOM 571 O O . LEU A 1 73 ? 15.711 4.623 -23.829 1.00 73.75 73 LEU A O 1
ATOM 575 N N . THR A 1 74 ? 13.844 3.828 -24.772 1.00 63.56 74 THR A N 1
ATOM 576 C CA . THR A 1 74 ? 13.034 3.975 -23.553 1.00 63.56 74 THR A CA 1
ATOM 577 C C . THR A 1 74 ? 13.295 2.879 -22.524 1.00 63.56 74 THR A C 1
ATOM 579 O O . THR A 1 74 ? 13.305 3.163 -21.332 1.00 63.56 74 THR A O 1
ATOM 582 N N . SER A 1 75 ? 13.613 1.655 -22.950 1.00 56.94 75 SER A N 1
ATOM 583 C CA . SER A 1 75 ? 14.095 0.587 -22.058 1.00 56.94 75 SER A CA 1
ATOM 584 C C . SER A 1 75 ? 15.506 0.846 -21.528 1.00 56.94 75 SER A C 1
ATOM 586 O O . SER A 1 75 ? 15.881 0.269 -20.509 1.00 56.94 75 SER A O 1
ATOM 588 N N . SER A 1 76 ? 16.264 1.754 -22.158 1.00 54.44 76 SER A N 1
ATOM 589 C CA . SER A 1 76 ? 17.526 2.275 -21.615 1.00 54.44 76 SER A CA 1
ATOM 590 C C . SER A 1 76 ? 17.315 3.260 -20.457 1.00 54.44 76 SER A C 1
ATOM 592 O O . SER A 1 76 ? 18.259 3.515 -19.709 1.00 54.44 76 SER A O 1
ATOM 594 N N . PHE A 1 77 ? 16.080 3.716 -20.205 1.00 50.56 77 PHE A N 1
ATOM 595 C CA . PHE A 1 77 ? 15.675 4.242 -18.897 1.00 50.56 77 PHE A CA 1
ATOM 596 C C . PHE A 1 77 ? 15.316 3.085 -17.961 1.00 50.56 77 PHE A C 1
ATOM 598 O O . PHE A 1 77 ? 14.252 3.045 -17.346 1.00 50.56 77 PHE A O 1
ATOM 605 N N . GLN A 1 78 ? 16.227 2.119 -17.836 1.00 44.81 78 GLN A N 1
ATOM 606 C CA . GLN A 1 78 ? 16.233 1.279 -16.653 1.00 44.81 78 GLN A CA 1
ATOM 607 C C . GLN A 1 78 ? 16.367 2.205 -15.449 1.00 44.81 78 GLN A C 1
ATOM 609 O O . GLN A 1 78 ? 17.271 3.041 -15.404 1.00 44.81 78 GLN A O 1
ATOM 614 N N . TYR A 1 79 ? 15.442 2.056 -14.506 1.00 48.88 79 TYR A N 1
ATOM 615 C CA . TYR A 1 79 ? 15.428 2.705 -13.206 1.00 48.88 79 TYR A CA 1
ATOM 616 C C . TYR A 1 79 ? 16.780 2.514 -12.507 1.00 48.88 79 TYR A C 1
ATOM 618 O O . TYR A 1 79 ? 16.996 1.564 -11.757 1.00 48.88 79 TYR A O 1
ATOM 626 N N . LYS A 1 80 ? 17.717 3.430 -12.762 1.00 42.50 80 LYS A N 1
ATOM 627 C CA . LYS A 1 80 ? 18.914 3.601 -11.952 1.00 42.50 80 LYS A CA 1
ATOM 628 C C . LYS A 1 80 ? 18.494 4.342 -10.695 1.00 42.50 80 LYS A C 1
ATOM 630 O O . LYS A 1 80 ? 18.639 5.555 -10.592 1.00 42.50 80 LYS A O 1
ATOM 635 N N . SER A 1 81 ? 17.987 3.600 -9.721 1.00 57.00 81 SER A N 1
ATOM 636 C CA . SER A 1 81 ? 18.064 4.046 -8.337 1.00 57.00 81 SER A CA 1
ATOM 637 C C . SER A 1 81 ? 19.522 3.945 -7.899 1.00 57.00 81 SER A C 1
ATOM 639 O O . SER A 1 81 ? 19.986 2.860 -7.558 1.00 57.00 81 SER A O 1
ATOM 641 N N . SER A 1 82 ? 20.258 5.058 -7.960 1.00 52.22 82 SER A N 1
ATOM 642 C CA . SER A 1 82 ? 21.280 5.435 -6.969 1.00 52.22 82 SER A CA 1
ATOM 643 C C . SER A 1 82 ? 21.751 6.886 -7.179 1.00 52.22 82 SER A C 1
ATOM 645 O O . SER A 1 82 ? 21.919 7.301 -8.326 1.00 52.22 82 SER A O 1
ATOM 647 N N . PRO A 1 83 ? 21.957 7.660 -6.097 1.00 68.00 83 PRO A N 1
ATOM 648 C CA . PRO A 1 83 ? 22.120 9.110 -6.134 1.00 68.00 83 PRO A CA 1
ATOM 649 C C . PRO A 1 83 ? 23.595 9.532 -6.185 1.00 68.00 83 PRO A C 1
ATOM 651 O O . PRO A 1 83 ? 24.401 9.011 -5.421 1.00 68.00 83 PRO A O 1
ATOM 654 N N . TH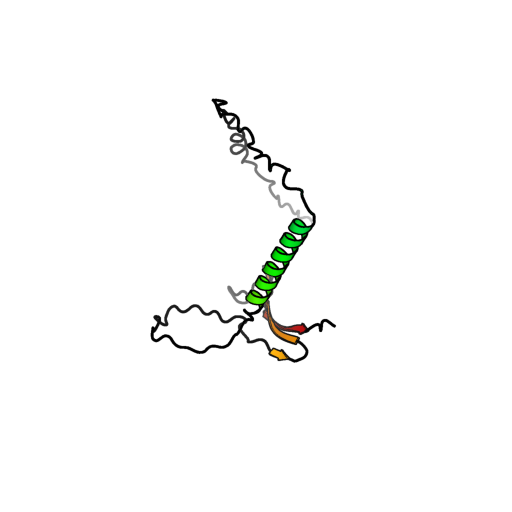R A 1 84 ? 23.931 10.555 -6.976 1.00 43.75 84 THR A N 1
ATOM 655 C CA . THR A 1 84 ? 25.193 11.311 -6.821 1.00 43.75 84 THR A CA 1
ATOM 656 C C . THR A 1 84 ? 25.088 12.728 -7.409 1.00 43.75 84 THR A C 1
ATOM 658 O O . THR A 1 84 ? 25.377 12.990 -8.569 1.00 43.75 84 THR A O 1
ATOM 661 N N . TRP A 1 85 ? 24.580 13.624 -6.558 1.00 53.41 85 TRP A N 1
ATOM 662 C CA . TRP A 1 85 ? 24.866 15.051 -6.363 1.00 53.41 85 TRP A CA 1
ATOM 663 C C . TRP A 1 85 ? 25.835 15.760 -7.326 1.00 53.41 85 TRP A C 1
ATOM 665 O O . TRP A 1 85 ? 27.000 15.393 -7.402 1.00 53.41 85 TRP A O 1
ATOM 675 N N . ASN A 1 86 ? 25.378 16.878 -7.913 1.00 46.72 86 ASN A N 1
ATOM 676 C CA . ASN A 1 86 ? 26.106 18.160 -7.933 1.00 46.72 86 ASN A CA 1
ATOM 677 C C . ASN A 1 86 ? 25.192 19.305 -8.410 1.00 46.72 86 ASN A C 1
ATOM 679 O O . ASN A 1 86 ? 25.053 19.588 -9.597 1.00 46.72 86 ASN A O 1
ATOM 683 N N . SER A 1 87 ? 24.571 20.002 -7.460 1.00 49.53 87 SER A N 1
ATOM 684 C CA . SER A 1 87 ? 24.059 21.356 -7.680 1.00 49.53 87 SER A CA 1
ATOM 685 C C . SER A 1 87 ? 24.283 22.180 -6.415 1.00 49.53 87 SER A C 1
ATOM 687 O O . SER A 1 87 ? 23.703 21.858 -5.377 1.00 49.53 87 SER A O 1
ATOM 689 N N . PRO A 1 88 ? 25.093 23.255 -6.461 1.00 49.00 88 PRO A N 1
ATOM 690 C CA . PRO A 1 88 ? 25.214 24.197 -5.364 1.00 49.00 88 PRO A CA 1
ATOM 691 C C . PRO A 1 88 ? 24.028 25.154 -5.454 1.00 49.00 88 PRO A C 1
ATOM 693 O O . PRO A 1 88 ? 24.143 26.321 -5.813 1.00 49.00 88 PRO A O 1
ATOM 696 N N . ARG A 1 89 ? 22.839 24.636 -5.188 1.00 51.00 89 ARG A N 1
ATOM 697 C CA . ARG A 1 89 ? 21.656 25.459 -5.004 1.00 51.00 89 ARG A CA 1
ATOM 698 C C . ARG A 1 89 ? 20.923 24.817 -3.862 1.00 51.00 89 ARG A C 1
ATOM 700 O O . ARG A 1 89 ? 20.188 23.874 -4.095 1.00 51.00 89 ARG A O 1
ATOM 707 N N . ARG A 1 90 ? 21.225 25.270 -2.639 1.00 56.28 90 ARG A N 1
ATOM 708 C CA . ARG A 1 90 ? 20.491 24.889 -1.431 1.00 56.28 90 ARG A CA 1
ATOM 709 C C . ARG A 1 90 ? 19.016 25.181 -1.712 1.00 56.28 90 ARG A C 1
ATOM 711 O O . ARG A 1 90 ? 18.648 26.357 -1.707 1.00 56.28 90 ARG A O 1
ATOM 718 N N . PRO A 1 91 ? 18.184 24.173 -2.021 1.00 56.72 91 PRO A N 1
ATOM 719 C CA . PRO A 1 91 ? 16.756 24.381 -1.980 1.00 56.72 91 PRO A CA 1
ATOM 720 C C . PRO A 1 91 ? 16.447 24.594 -0.501 1.00 56.72 91 PRO A C 1
ATOM 722 O O . PRO A 1 91 ? 17.084 23.977 0.357 1.00 56.72 91 PRO A O 1
ATOM 725 N N . ASN A 1 92 ? 15.523 25.494 -0.191 1.00 58.28 92 ASN A N 1
ATOM 726 C CA . ASN A 1 92 ? 15.007 25.613 1.162 1.00 58.28 92 ASN A CA 1
ATOM 727 C C . ASN A 1 92 ? 14.590 24.198 1.621 1.00 58.28 92 ASN A C 1
ATOM 729 O O . ASN A 1 92 ? 13.671 23.619 1.039 1.00 58.28 92 ASN A O 1
ATOM 733 N N . GLN A 1 93 ? 15.335 23.592 2.559 1.00 57.88 93 GLN A N 1
ATOM 734 C CA . GLN A 1 93 ? 15.209 22.167 2.921 1.00 57.88 93 GLN A CA 1
ATOM 735 C 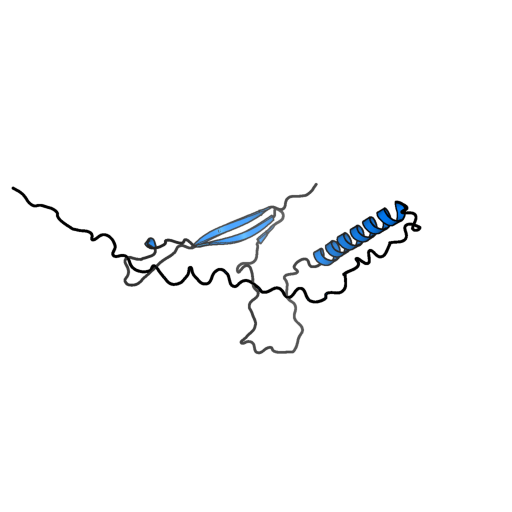C . GLN A 1 93 ? 13.810 21.814 3.449 1.00 57.88 93 GLN A C 1
ATOM 737 O O . GLN A 1 93 ? 13.471 20.642 3.562 1.00 57.88 93 GLN A O 1
ATOM 742 N N . GLU A 1 94 ? 12.988 22.822 3.725 1.00 63.53 94 GLU A N 1
ATOM 743 C CA . GLU A 1 94 ? 11.642 22.710 4.273 1.00 63.53 94 GLU A CA 1
ATOM 744 C C . GLU A 1 94 ? 10.586 22.160 3.295 1.00 63.53 94 GLU A C 1
ATOM 746 O O . GLU A 1 94 ? 9.483 21.856 3.735 1.00 63.53 94 GLU A O 1
ATOM 751 N N . THR A 1 95 ? 10.871 22.003 1.992 1.00 74.19 95 THR A N 1
ATOM 752 C CA . THR A 1 95 ? 9.826 21.636 0.998 1.00 74.19 95 THR A CA 1
ATOM 753 C C . THR A 1 95 ? 10.197 20.537 -0.005 1.00 74.19 95 THR A C 1
ATOM 755 O O . THR A 1 95 ? 9.465 20.325 -0.973 1.00 74.19 95 THR A O 1
ATOM 758 N N . LEU A 1 96 ? 11.303 19.806 0.183 1.00 86.56 96 LEU A N 1
ATOM 759 C CA . LEU A 1 96 ? 11.653 18.725 -0.746 1.00 86.56 96 LEU A CA 1
ATOM 760 C C . LEU A 1 96 ? 10.679 17.544 -0.588 1.00 86.56 96 LEU A C 1
ATOM 762 O O . LEU A 1 96 ? 10.569 16.955 0.485 1.00 86.56 96 LEU A O 1
ATOM 766 N N . TYR A 1 97 ? 9.987 17.194 -1.673 1.00 89.31 97 TYR A N 1
ATOM 767 C CA . TYR A 1 97 ? 9.117 16.022 -1.724 1.00 89.31 97 TYR A CA 1
ATOM 768 C C . TYR A 1 97 ? 9.921 14.733 -1.497 1.00 89.31 97 TYR A C 1
ATOM 770 O O . TYR A 1 97 ? 11.001 14.568 -2.061 1.00 89.31 97 TYR A O 1
ATOM 778 N N . ASN A 1 98 ? 9.382 13.816 -0.689 1.00 90.75 98 ASN A N 1
ATOM 779 C CA . ASN A 1 98 ? 9.977 12.501 -0.480 1.00 90.75 98 ASN A CA 1
ATOM 780 C C . ASN A 1 98 ? 9.438 11.514 -1.522 1.00 90.75 98 ASN A C 1
ATOM 782 O O . ASN A 1 98 ? 8.301 11.057 -1.424 1.00 90.75 98 ASN A O 1
ATOM 786 N N . ASP A 1 99 ? 10.278 11.178 -2.494 1.00 94.38 99 ASP A N 1
ATOM 787 C CA . ASP A 1 99 ? 9.999 10.239 -3.581 1.00 94.38 99 ASP A CA 1
ATOM 788 C C . ASP A 1 99 ? 10.368 8.781 -3.245 1.00 94.38 99 ASP A C 1
ATOM 790 O O . ASP A 1 99 ? 10.302 7.906 -4.110 1.00 94.38 99 ASP A O 1
ATOM 794 N N . THR A 1 100 ? 10.720 8.484 -1.988 1.00 95.94 100 THR A N 1
ATOM 795 C CA . THR A 1 100 ? 11.089 7.129 -1.557 1.00 95.94 100 THR A CA 1
ATOM 796 C C . THR A 1 100 ? 9.894 6.182 -1.659 1.00 95.94 100 THR A C 1
ATOM 798 O O . THR A 1 100 ? 8.997 6.178 -0.812 1.00 95.94 100 THR A O 1
ATOM 801 N N . TYR A 1 101 ? 9.917 5.306 -2.660 1.00 95.00 101 TYR A N 1
ATOM 802 C CA . TYR A 1 101 ? 8.971 4.207 -2.792 1.00 95.00 101 TYR A CA 1
ATOM 803 C C . TYR A 1 101 ? 9.642 2.970 -3.408 1.00 95.00 101 TYR A C 1
ATOM 805 O O . TYR A 1 101 ? 10.347 3.102 -4.410 1.00 95.00 101 TYR A O 1
ATOM 813 N N . PRO A 1 102 ? 9.394 1.754 -2.879 1.00 96.31 102 PRO A N 1
ATOM 814 C CA . PRO A 1 102 ? 8.678 1.441 -1.634 1.00 96.31 102 PRO A CA 1
ATOM 815 C C . PRO A 1 102 ? 9.438 1.888 -0.369 1.00 96.31 102 PRO A C 1
ATOM 817 O O . PRO A 1 102 ? 10.643 2.105 -0.402 1.00 96.31 102 PRO A O 1
ATOM 820 N N . LEU A 1 103 ? 8.739 1.974 0.776 1.00 95.75 103 LEU A N 1
ATOM 821 C CA . LEU A 1 103 ? 9.328 2.407 2.062 1.00 95.75 103 LEU A CA 1
ATOM 822 C C . LEU A 1 103 ? 10.492 1.524 2.541 1.00 95.75 103 LEU A C 1
ATOM 824 O O . LEU A 1 103 ? 11.351 1.973 3.293 1.00 95.75 103 LEU A O 1
ATOM 828 N N . THR A 1 104 ? 10.494 0.243 2.166 1.00 95.62 104 THR A N 1
ATOM 829 C CA . THR A 1 104 ? 11.635 -0.655 2.370 1.00 95.62 104 THR A CA 1
ATOM 830 C C . THR A 1 104 ? 12.192 -1.043 1.006 1.00 95.62 104 THR A C 1
ATOM 832 O O . THR A 1 104 ? 11.412 -1.552 0.197 1.00 95.62 104 THR A O 1
ATOM 835 N N . PRO A 1 105 ? 13.501 -0.860 0.755 1.00 96.56 105 PRO A N 1
ATOM 836 C CA . PRO A 1 105 ? 14.123 -1.261 -0.501 1.00 96.56 105 PRO A CA 1
ATOM 837 C C . PRO A 1 105 ? 13.861 -2.742 -0.836 1.00 96.56 105 PRO A C 1
ATOM 839 O O . PRO A 1 105 ? 13.923 -3.581 0.070 1.00 96.56 105 PRO A O 1
ATOM 842 N N . PRO A 1 106 ? 13.571 -3.091 -2.103 1.00 97.19 106 PRO A N 1
ATOM 843 C CA . PRO A 1 106 ? 13.400 -4.482 -2.515 1.00 97.19 106 PRO A CA 1
ATOM 844 C C . PRO A 1 106 ? 14.681 -5.316 -2.355 1.00 97.19 106 PRO A C 1
ATOM 846 O O . PRO A 1 106 ? 15.787 -4.844 -2.617 1.00 97.19 106 PRO A O 1
ATOM 849 N N . GLU A 1 107 ? 14.530 -6.585 -1.974 1.00 96.38 107 GLU A N 1
ATOM 850 C CA . GLU A 1 107 ? 15.628 -7.557 -1.909 1.00 96.38 107 GLU A CA 1
ATOM 851 C C . GLU A 1 107 ? 15.753 -8.264 -3.270 1.00 96.38 107 GLU A C 1
ATOM 853 O O . GLU A 1 107 ? 14.877 -9.040 -3.662 1.00 96.38 107 GLU A O 1
ATOM 858 N N . HIS A 1 108 ? 16.833 -8.003 -4.009 1.00 93.88 108 HIS A N 1
ATOM 859 C CA . HIS A 1 108 ? 17.088 -8.635 -5.307 1.00 93.88 108 HIS A CA 1
ATOM 860 C C . HIS A 1 108 ? 17.973 -9.879 -5.165 1.00 93.88 108 HIS A C 1
ATOM 862 O O . HIS A 1 108 ? 19.007 -9.855 -4.502 1.00 93.88 108 HIS A O 1
ATOM 868 N N . THR A 1 109 ? 17.584 -10.966 -5.831 1.00 90.12 109 THR A N 1
ATOM 869 C CA . THR A 1 109 ? 18.308 -12.246 -5.852 1.00 90.12 109 THR A CA 1
ATOM 870 C C . THR A 1 109 ? 18.435 -12.771 -7.285 1.00 90.12 109 THR A C 1
ATOM 872 O O . THR A 1 109 ? 17.835 -12.232 -8.218 1.00 90.12 109 THR A O 1
ATOM 875 N N . SER A 1 110 ? 19.188 -13.857 -7.481 1.00 90.06 110 SER A N 1
ATOM 876 C CA . SER A 1 110 ? 19.262 -14.543 -8.781 1.00 90.06 110 SER A CA 1
ATOM 877 C C . SER A 1 110 ? 17.911 -15.110 -9.238 1.00 90.06 110 SER A C 1
ATOM 879 O O . SER A 1 110 ? 17.659 -15.176 -10.439 1.00 90.06 110 SER A O 1
ATOM 881 N N . GLN A 1 111 ? 17.034 -15.463 -8.293 1.00 88.44 111 GLN A N 1
ATOM 882 C CA . GLN A 1 111 ? 15.730 -16.086 -8.540 1.00 88.44 111 GLN A CA 1
ATOM 883 C C . GLN A 1 111 ? 14.606 -15.070 -8.787 1.00 88.44 111 GLN A C 1
ATOM 885 O O . GLN A 1 111 ? 13.578 -15.407 -9.372 1.00 88.44 111 GLN A O 1
ATOM 890 N N . GLY A 1 112 ? 14.770 -13.821 -8.343 1.00 93.81 112 GLY A N 1
ATOM 891 C CA . GLY A 1 112 ? 13.705 -12.825 -8.400 1.00 93.81 112 GLY A CA 1
ATOM 892 C C . GLY A 1 112 ? 13.902 -11.655 -7.442 1.00 93.81 112 GLY A C 1
ATOM 893 O O . GLY A 1 112 ? 14.996 -11.430 -6.924 1.00 93.81 112 GLY A O 1
ATOM 894 N N . THR A 1 113 ? 12.822 -10.917 -7.202 1.00 96.56 113 THR A N 1
ATOM 895 C CA . THR A 1 113 ? 12.784 -9.764 -6.294 1.00 96.56 113 THR A CA 1
ATOM 896 C C . THR A 1 113 ? 11.751 -9.989 -5.200 1.00 96.56 113 THR A C 1
ATOM 898 O O . THR A 1 113 ? 10.623 -10.401 -5.479 1.00 96.56 113 THR A O 1
ATOM 901 N N . ARG A 1 114 ? 12.120 -9.702 -3.954 1.00 96.44 114 ARG A N 1
ATOM 902 C CA . ARG A 1 114 ? 11.243 -9.807 -2.791 1.00 96.44 114 ARG A CA 1
ATOM 903 C C . ARG A 1 114 ? 10.915 -8.418 -2.250 1.00 96.44 114 ARG A C 1
ATOM 905 O O . ARG A 1 114 ? 11.804 -7.619 -1.968 1.00 96.44 114 ARG A O 1
ATOM 912 N N . TYR A 1 115 ? 9.627 -8.157 -2.065 1.00 97.62 115 TYR A N 1
ATOM 913 C CA . TYR A 1 115 ? 9.084 -6.894 -1.571 1.00 97.62 115 TYR A CA 1
ATOM 914 C C . TYR A 1 115 ? 8.459 -7.090 -0.191 1.00 97.62 115 TYR A C 1
ATOM 916 O O . TYR A 1 115 ? 7.791 -8.099 0.048 1.00 97.62 115 TYR A O 1
ATOM 924 N N . ARG A 1 116 ? 8.621 -6.121 0.716 1.00 97.56 116 ARG A N 1
ATOM 925 C CA . ARG A 1 116 ? 7.818 -6.069 1.948 1.00 97.56 116 ARG A CA 1
ATOM 926 C C . ARG A 1 116 ? 6.430 -5.535 1.624 1.00 97.56 116 ARG A C 1
ATOM 928 O O . ARG A 1 116 ? 6.309 -4.496 0.983 1.00 97.56 116 ARG A O 1
ATOM 935 N N . ILE A 1 117 ? 5.400 -6.226 2.099 1.00 98.25 117 ILE A N 1
ATOM 936 C CA . ILE A 1 117 ? 4.004 -5.822 1.915 1.00 98.25 117 ILE A CA 1
ATOM 937 C C . ILE A 1 117 ? 3.287 -5.718 3.260 1.00 98.25 117 ILE A C 1
ATOM 939 O O . ILE A 1 117 ? 3.642 -6.392 4.233 1.00 98.25 117 ILE A O 1
ATOM 943 N N . GLY A 1 118 ? 2.262 -4.872 3.302 1.00 97.88 118 GLY A N 1
ATOM 944 C CA . GLY A 1 118 ? 1.335 -4.743 4.416 1.00 97.88 118 GLY A CA 1
ATOM 945 C C . GLY A 1 118 ? -0.092 -4.657 3.893 1.00 97.88 118 GLY A C 1
ATOM 946 O O . GLY A 1 118 ? -0.339 -3.950 2.922 1.00 97.88 118 GLY A O 1
ATOM 947 N N . VAL A 1 119 ? -1.013 -5.373 4.531 1.00 98.31 119 VAL A N 1
ATOM 948 C CA . VAL A 1 119 ? -2.453 -5.314 4.252 1.00 98.31 119 VAL A CA 1
ATOM 949 C C . VAL A 1 119 ? -3.146 -4.804 5.507 1.00 98.31 119 VAL A C 1
ATOM 951 O O . VAL A 1 119 ? -2.843 -5.284 6.601 1.00 98.31 119 VAL A O 1
ATOM 954 N N . ILE A 1 120 ? -4.037 -3.828 5.357 1.00 98.38 120 ILE A N 1
ATOM 955 C CA . ILE A 1 120 ? -4.796 -3.228 6.458 1.00 98.38 120 ILE A CA 1
ATOM 956 C C . ILE A 1 120 ? -6.238 -3.726 6.377 1.00 98.38 120 ILE A C 1
ATOM 958 O O . ILE A 1 120 ? -6.803 -3.789 5.287 1.00 98.38 120 ILE A O 1
ATOM 962 N N . ALA A 1 121 ? -6.800 -4.122 7.517 1.00 98.38 121 ALA A N 1
ATOM 963 C CA . ALA A 1 121 ? -8.176 -4.587 7.613 1.00 98.38 121 ALA A CA 1
ATOM 964 C C . ALA A 1 121 ? -9.149 -3.409 7.730 1.00 98.38 121 ALA A C 1
ATOM 966 O O . ALA A 1 121 ? -8.921 -2.489 8.520 1.00 98.38 121 ALA A O 1
ATOM 967 N N . ASP A 1 122 ? -10.259 -3.494 7.009 1.00 98.06 122 ASP A N 1
ATOM 968 C CA . ASP A 1 122 ? -11.460 -2.733 7.328 1.00 98.06 122 ASP A CA 1
ATOM 969 C C . ASP A 1 122 ? -12.364 -3.614 8.194 1.00 98.06 122 ASP A C 1
ATOM 971 O O . ASP A 1 122 ? -12.614 -4.771 7.855 1.00 98.06 122 ASP A O 1
ATOM 975 N N . LEU A 1 123 ? -12.752 -3.106 9.361 1.00 98.19 123 LEU A N 1
ATOM 976 C CA . LEU A 1 123 ? -13.568 -3.829 10.339 1.00 98.19 123 LEU A CA 1
ATOM 977 C C . LEU A 1 123 ? -14.992 -3.265 10.412 1.00 98.19 123 LEU A C 1
ATOM 979 O O . LEU A 1 123 ? -15.782 -3.729 11.240 1.00 98.19 123 LEU A O 1
ATOM 983 N N . ASP A 1 124 ? -15.316 -2.249 9.609 1.00 97.50 124 ASP A N 1
ATOM 984 C CA . ASP A 1 124 ? -16.589 -1.535 9.670 1.00 97.50 124 ASP A CA 1
ATOM 985 C C . ASP A 1 124 ? -16.911 -1.095 11.116 1.00 97.50 124 ASP A C 1
ATOM 987 O O . ASP A 1 124 ? -16.074 -0.532 11.831 1.00 97.50 124 ASP A O 1
ATOM 991 N N . THR A 1 125 ? -18.118 -1.397 11.598 1.00 97.19 125 THR A N 1
ATOM 992 C CA . THR A 1 125 ? -18.587 -1.091 12.956 1.00 97.19 125 THR A CA 1
ATOM 993 C C . THR A 1 125 ? -17.870 -1.896 14.039 1.00 97.19 125 THR A C 1
ATOM 995 O O . THR A 1 125 ? -17.815 -1.455 15.188 1.00 97.19 125 THR A O 1
ATOM 998 N N . SER A 1 126 ? -17.268 -3.039 13.688 1.00 97.56 126 SER A N 1
ATOM 999 C CA . SER A 1 126 ? -16.520 -3.879 14.632 1.00 97.56 126 SER A CA 1
ATOM 1000 C C . SER A 1 126 ? -15.133 -3.322 14.981 1.00 97.56 126 SER A C 1
ATOM 1002 O O . SER A 1 126 ? -14.450 -3.865 15.847 1.00 97.56 126 SER A O 1
ATOM 1004 N N . SER A 1 127 ? -14.736 -2.197 14.372 1.00 98.12 127 SER A N 1
ATOM 1005 C CA . SER A 1 127 ? -13.541 -1.438 14.764 1.00 98.12 127 SER A CA 1
ATOM 1006 C C . SER A 1 127 ? -13.675 -0.750 16.128 1.00 98.12 127 SER A C 1
ATOM 1008 O O . SER A 1 127 ? -12.657 -0.373 16.710 1.00 98.12 127 SER A O 1
ATOM 1010 N N . LEU A 1 128 ? -14.894 -0.568 16.660 1.00 98.06 128 LEU A N 1
ATOM 1011 C CA . LEU A 1 128 ? -15.114 0.087 17.952 1.00 98.06 128 LEU A CA 1
ATOM 1012 C C . LEU A 1 128 ? -14.580 -0.777 19.107 1.00 98.06 128 LEU A C 1
ATOM 1014 O O . LEU A 1 128 ? -15.007 -1.909 19.327 1.00 98.06 128 LEU A O 1
ATOM 1018 N N . SER A 1 129 ? -13.652 -0.217 19.879 1.00 97.25 129 SER A N 1
ATOM 1019 C CA . SER A 1 129 ? -13.066 -0.864 21.052 1.00 97.25 129 SER A CA 1
ATOM 1020 C C . SER A 1 129 ? -13.978 -0.761 22.281 1.00 97.25 129 SER A C 1
ATOM 1022 O O . SER A 1 129 ? -14.823 0.123 22.383 1.00 97.25 129 SER A O 1
ATOM 1024 N N . SER A 1 130 ? -13.726 -1.603 23.288 1.00 96.75 130 SER A N 1
ATOM 1025 C CA . SER A 1 130 ? -14.301 -1.445 24.632 1.00 96.75 130 SER A CA 1
ATOM 1026 C C . SER A 1 130 ? -13.813 -0.180 25.351 1.00 96.75 130 SER A C 1
ATOM 1028 O O . SER A 1 130 ? -14.421 0.260 26.327 1.00 96.75 130 SER A O 1
ATOM 1030 N N . LYS A 1 131 ? -12.716 0.426 24.878 1.00 98.00 131 LYS A N 1
ATOM 1031 C CA . LYS A 1 131 ? -12.221 1.715 25.370 1.00 98.00 131 LYS A CA 1
ATOM 1032 C C . LYS A 1 131 ? -13.068 2.859 24.815 1.00 98.00 131 LYS A C 1
ATOM 1034 O O . LYS A 1 131 ? -13.392 2.895 23.630 1.00 98.00 131 LYS A O 1
ATOM 1039 N N . LYS A 1 132 ? -13.374 3.836 25.673 1.00 97.19 132 LYS A N 1
ATOM 1040 C CA . LYS A 1 132 ? -14.175 5.011 25.309 1.00 97.19 132 LYS A CA 1
ATOM 1041 C C . LYS A 1 132 ? -13.560 5.733 24.102 1.00 97.19 132 LYS A C 1
ATOM 1043 O O . LYS A 1 132 ? -12.382 6.080 24.135 1.00 97.19 132 LYS A O 1
ATOM 1048 N N . LEU A 1 133 ? -14.379 5.970 23.072 1.00 96.81 133 LEU A N 1
ATOM 1049 C CA . LEU A 1 133 ? -14.020 6.720 21.857 1.00 96.81 133 LEU A CA 1
ATOM 1050 C C . LEU A 1 133 ? -12.728 6.216 21.188 1.00 96.81 133 LEU A C 1
ATOM 1052 O O . LEU A 1 133 ? -11.879 7.006 20.785 1.00 96.81 133 LEU A O 1
ATOM 1056 N N . THR A 1 134 ? -12.549 4.897 21.113 1.00 98.31 134 THR A N 1
ATOM 1057 C CA . THR A 1 134 ? -11.368 4.277 20.503 1.00 98.31 134 THR A CA 1
ATOM 1058 C C . THR A 1 134 ? -11.789 3.311 19.404 1.00 98.31 134 THR A C 1
ATOM 1060 O O . THR A 1 134 ? -12.605 2.424 19.646 1.00 98.31 134 THR A O 1
ATOM 1063 N N . TRP A 1 135 ? -11.173 3.434 18.230 1.00 98.38 135 TRP A N 1
ATOM 1064 C CA . TRP A 1 135 ? -11.335 2.512 17.108 1.00 98.38 135 TRP A CA 1
ATOM 1065 C C . TRP A 1 135 ? -9.990 1.879 16.761 1.00 98.38 135 TRP A C 1
ATOM 1067 O O . TRP A 1 135 ? -8.946 2.515 16.921 1.00 98.38 135 TRP A O 1
ATOM 1077 N N . PHE A 1 136 ? -9.998 0.630 16.310 1.00 98.19 136 PHE A N 1
ATOM 1078 C CA . PHE A 1 136 ? -8.788 -0.083 15.912 1.00 98.19 136 PHE A CA 1
ATOM 1079 C C . PHE A 1 136 ? -8.943 -0.739 14.539 1.00 98.19 136 PHE A C 1
ATOM 1081 O O . PHE A 1 136 ? -10.040 -0.997 14.056 1.00 98.19 136 PHE A O 1
ATOM 1088 N N . SER A 1 137 ? -7.800 -1.018 13.925 1.00 98.31 137 SER A N 1
ATOM 1089 C CA . SER A 1 137 ? -7.662 -1.812 12.709 1.00 98.31 137 SER A CA 1
ATOM 1090 C C . SER A 1 137 ? -6.425 -2.702 12.863 1.00 98.31 137 SER A C 1
ATOM 1092 O O . SER A 1 137 ? -5.627 -2.531 13.791 1.00 98.31 137 SER A O 1
ATOM 1094 N N . TYR A 1 138 ? -6.258 -3.666 11.965 1.00 98.31 138 TYR A N 1
ATOM 1095 C CA . TYR A 1 138 ? -5.120 -4.573 11.949 1.00 98.31 138 TYR A CA 1
ATOM 1096 C C . TYR A 1 138 ? -4.299 -4.380 10.682 1.00 98.31 138 TYR A C 1
ATOM 1098 O O . TYR A 1 138 ? -4.837 -4.398 9.580 1.00 98.31 138 TYR A O 1
ATOM 1106 N N . MET A 1 139 ? -2.978 -4.273 10.833 1.00 98.38 139 MET A N 1
ATOM 1107 C CA . MET A 1 139 ? -2.032 -4.340 9.721 1.00 98.38 139 MET A CA 1
ATOM 1108 C C . MET A 1 139 ? -1.306 -5.685 9.758 1.00 98.38 139 MET A C 1
ATOM 1110 O O . MET A 1 139 ? -0.491 -5.935 10.649 1.00 98.38 139 MET A O 1
ATOM 1114 N N . ARG A 1 140 ? -1.541 -6.541 8.761 1.00 98.44 140 ARG A N 1
ATOM 1115 C CA . ARG A 1 140 ? -0.784 -7.783 8.573 1.00 98.44 140 ARG A CA 1
ATOM 1116 C C . ARG A 1 140 ? 0.393 -7.531 7.636 1.00 98.44 140 ARG A C 1
ATOM 1118 O O . ARG A 1 140 ? 0.206 -7.055 6.521 1.00 98.44 140 ARG A O 1
ATOM 1125 N N . ARG A 1 141 ? 1.607 -7.869 8.074 1.00 98.38 141 ARG A N 1
ATOM 1126 C CA . ARG A 1 141 ? 2.845 -7.718 7.288 1.00 98.38 141 ARG A CA 1
ATOM 1127 C C . ARG A 1 141 ? 3.283 -9.051 6.684 1.00 98.38 141 ARG A C 1
ATOM 1129 O O . ARG A 1 141 ? 3.015 -10.109 7.250 1.00 98.38 141 ARG A O 1
ATOM 1136 N N . GLY A 1 142 ? 3.978 -8.994 5.553 1.00 97.62 142 GLY A N 1
ATOM 1137 C CA . GLY A 1 142 ? 4.484 -10.172 4.857 1.00 97.62 142 GLY A CA 1
ATOM 1138 C C . GLY A 1 142 ? 5.473 -9.820 3.751 1.00 97.62 142 GLY A C 1
ATOM 1139 O O . GLY A 1 142 ? 5.991 -8.703 3.694 1.00 97.62 142 GLY A O 1
ATOM 1140 N N . HIS A 1 143 ? 5.729 -10.787 2.871 1.00 97.00 143 HIS A N 1
ATOM 1141 C CA . HIS A 1 143 ? 6.600 -10.605 1.715 1.00 97.00 143 HIS A CA 1
ATOM 1142 C C . HIS A 1 143 ? 5.900 -11.068 0.444 1.00 97.00 143 HIS A C 1
ATOM 1144 O O . HIS A 1 143 ? 5.292 -12.136 0.431 1.00 97.00 143 HIS A O 1
ATOM 1150 N N . LEU A 1 144 ? 6.034 -10.281 -0.617 1.00 96.50 144 LEU A N 1
ATOM 1151 C CA . LEU A 1 144 ? 5.661 -10.670 -1.968 1.00 96.50 144 LEU A CA 1
ATOM 1152 C C . LEU A 1 144 ? 6.927 -11.061 -2.722 1.00 96.50 144 LEU A C 1
ATOM 1154 O O . LEU A 1 144 ? 7.894 -10.299 -2.744 1.00 96.50 144 LEU A O 1
ATOM 1158 N N . TRP A 1 145 ? 6.915 -12.237 -3.336 1.00 95.94 145 TRP A N 1
ATOM 1159 C CA . TRP A 1 145 ? 8.007 -12.713 -4.176 1.00 95.94 145 TRP A CA 1
ATOM 1160 C C . TRP A 1 145 ? 7.607 -12.627 -5.643 1.00 95.94 145 TRP A C 1
ATOM 1162 O O . TRP A 1 145 ? 6.601 -13.201 -6.051 1.00 95.94 145 TRP A O 1
ATOM 1172 N N . PHE A 1 146 ? 8.419 -11.928 -6.429 1.00 94.50 146 PHE A N 1
ATOM 1173 C CA . PHE A 1 146 ? 8.308 -11.876 -7.879 1.00 94.50 146 PHE A CA 1
ATOM 1174 C C . PHE A 1 146 ? 9.469 -12.657 -8.497 1.00 94.50 146 PHE A C 1
ATOM 1176 O O . PHE A 1 146 ? 10.624 -12.237 -8.398 1.00 94.50 146 PHE A O 1
ATOM 1183 N N . LEU A 1 147 ? 9.173 -13.807 -9.103 1.00 93.31 147 LEU A N 1
ATOM 1184 C CA . LEU A 1 147 ? 10.176 -14.676 -9.718 1.00 93.31 147 LEU A CA 1
ATOM 1185 C C . LEU A 1 147 ? 10.591 -14.153 -11.093 1.00 93.31 147 LEU A C 1
ATOM 1187 O O . LEU A 1 147 ? 9.765 -13.687 -11.878 1.00 93.31 147 LEU A O 1
ATOM 1191 N N . ARG A 1 148 ? 11.879 -14.285 -11.412 1.00 86.00 148 ARG A N 1
ATOM 1192 C CA . ARG A 1 148 ? 12.387 -14.025 -12.756 1.00 86.00 148 ARG A CA 1
ATOM 1193 C C . ARG A 1 148 ? 12.138 -15.260 -13.618 1.00 86.00 148 ARG A C 1
ATOM 1195 O O . ARG A 1 148 ? 12.846 -16.254 -13.498 1.00 86.00 148 ARG A O 1
ATOM 1202 N N . VAL A 1 149 ? 11.148 -15.192 -14.503 1.00 83.06 149 VAL A N 1
ATOM 1203 C CA . VAL A 1 149 ? 10.964 -16.216 -15.540 1.00 83.06 149 VAL A CA 1
ATOM 1204 C C . VAL A 1 149 ? 12.044 -16.018 -16.603 1.00 83.06 149 VAL A C 1
ATOM 1206 O O . VAL A 1 149 ? 12.127 -14.957 -17.217 1.00 83.06 149 VAL A O 1
ATOM 1209 N N . GLY A 1 150 ? 12.898 -17.024 -16.796 1.00 73.25 150 GLY A N 1
ATOM 1210 C CA . GLY A 1 150 ? 13.861 -17.037 -17.893 1.00 73.25 150 GLY A CA 1
ATOM 1211 C C . GLY A 1 150 ? 13.145 -17.311 -19.211 1.00 73.25 150 GLY A C 1
ATOM 1212 O O . GLY A 1 150 ? 12.575 -18.386 -19.386 1.00 73.25 150 GLY A O 1
ATOM 1213 N N . THR A 1 151 ? 13.165 -16.357 -20.138 1.00 55.91 151 THR A N 1
ATOM 1214 C CA . THR 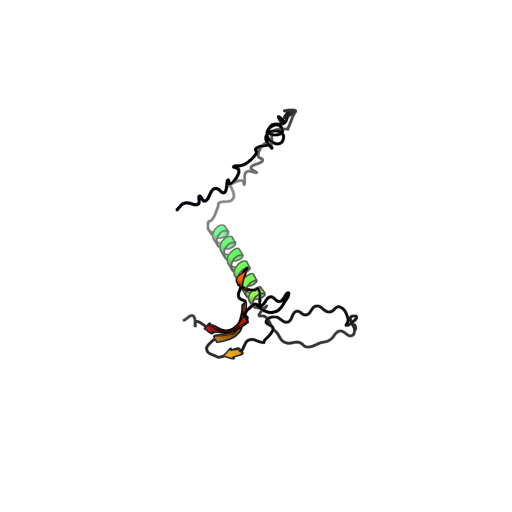A 1 151 ? 12.821 -16.626 -21.537 1.00 55.91 151 THR A CA 1
ATOM 1215 C C . THR A 1 151 ? 13.947 -17.467 -22.134 1.00 55.91 151 THR A C 1
ATOM 1217 O O . THR A 1 151 ? 15.090 -17.007 -22.170 1.00 55.91 151 THR A O 1
ATOM 1220 N N . LYS A 1 152 ? 13.639 -18.709 -22.515 1.00 45.72 152 LYS A N 1
ATOM 1221 C CA . LYS A 1 152 ? 14.518 -19.518 -23.366 1.00 45.72 152 LYS A CA 1
ATOM 1222 C C . LYS A 1 152 ? 14.486 -19.000 -24.796 1.00 45.72 152 LYS A C 1
ATOM 1224 O O . LYS A 1 152 ? 13.397 -18.544 -25.208 1.00 45.72 152 LYS A O 1
#

Secondary structure (DSSP, 8-state):
-----------------SSSSS-S----------------------TTS---HHHHHHHHHHHHHHHHHHHHHHHT----------------GGG------SSS--EE-SSEEEEEEEEE---GGGGB-SSTT-B---EEEEEEEEE-----

Foldseek 3Di:
DDDDDDDDDDPDDDDDDDDPPPPPDPDDPDDPPDDPPPPPCPVPPPVVVVVDVVVVVVVVVVVVVVVVVVCVVVVVVPPPPDDDDDDPDPDVPVDDDDPDPPPDDWDDDPFFIKDKDKDKDDPDVNQDDPDPPGGDIDIDIDMDTDTDDDDD

InterPro domains:
  IPR009283 Apyrase [PTHR13023] (22-146)
  IPR036258 Apyrase superfamily [G3DSA:2.120.10.100] (83-151)
  IPR036258 Apyrase superfamily [SSF101887] (96-147)

pLDDT: mean 71.45, std 23.71, range [33.69, 98.44]

Organism: NCBI:txid88201

Radius of gyration: 34.9 Å; chains: 1; bounding box: 79×48×93 Å

Sequence (152 aa):
MWSAQTLILHACSPDHTRLEQNDLMNPLRISVGGLPMLASMAKTTDSRLRLKWRPIVAVLFSLAVVVLLFMHLTSSFQYKSSPTWNSPRRPNQETLYNDTYPLTPPEHTSQGTRYRIGVIADLDTSSLSSKKLTWFSYMRRGHLWFLRVGTK